Protein AF-A0A3A0D268-F1 (afdb_monomer)

pLDDT: mean 82.64, std 15.41, range [32.62, 96.12]

Radius of gyration: 14.2 Å; Cα contacts (8 Å, |Δi|>4): 128; chains: 1; bounding box: 39×36×27 Å

Mean predicted aligned error: 6.95 Å

Sequence (105 aa):
MRSISETGARPANEQQLKDYIAKNGQETLQRLNVESVDALFTSERDGQPFVVLYGPRPKEMTVDVVAYERTGVDGKRQVASSLGTIREVDEAEFRELVPHSASAK

Structure (mmCIF, N/CA/C/O backbone):
data_AF-A0A3A0D268-F1
#
_entry.id   AF-A0A3A0D268-F1
#
loop_
_atom_site.group_PDB
_atom_site.id
_atom_site.type_symbol
_atom_site.label_atom_id
_atom_site.label_alt_id
_atom_site.label_comp_id
_atom_site.label_asym_id
_atom_site.label_entity_id
_atom_site.label_seq_id
_atom_site.pdbx_PDB_ins_code
_atom_site.Cartn_x
_atom_site.Cartn_y
_atom_site.Cartn_z
_atom_site.occupancy
_atom_site.B_iso_or_equiv
_atom_site.auth_seq_id
_atom_site.auth_comp_id
_atom_site.auth_asym_id
_atom_site.auth_atom_id
_atom_site.pdbx_PDB_model_num
ATOM 1 N N . MET A 1 1 ? 22.989 10.254 -5.124 1.00 37.94 1 MET A N 1
ATOM 2 C CA . MET A 1 1 ? 22.038 9.130 -4.965 1.00 37.94 1 MET A CA 1
ATOM 3 C C . MET A 1 1 ? 20.916 9.320 -5.970 1.00 37.94 1 MET A C 1
ATOM 5 O O . MET A 1 1 ? 20.282 10.364 -5.932 1.00 37.94 1 MET A O 1
ATOM 9 N N . ARG A 1 2 ? 20.740 8.393 -6.920 1.00 36.88 2 ARG A N 1
ATOM 10 C CA . ARG A 1 2 ? 19.653 8.464 -7.911 1.00 36.88 2 ARG A CA 1
ATOM 11 C C . ARG A 1 2 ? 18.342 8.064 -7.232 1.00 36.88 2 ARG A C 1
ATOM 13 O O . ARG A 1 2 ? 18.284 7.005 -6.613 1.00 36.88 2 ARG A O 1
ATOM 20 N N . SER A 1 3 ? 17.340 8.938 -7.300 1.00 38.22 3 SER A N 1
ATOM 21 C CA . SER A 1 3 ? 15.994 8.674 -6.790 1.00 38.22 3 SER A CA 1
ATOM 22 C C . SER A 1 3 ? 15.293 7.659 -7.697 1.00 38.22 3 SER A C 1
ATOM 24 O O . SER A 1 3 ? 15.261 7.802 -8.911 1.00 38.22 3 SER A O 1
ATOM 26 N N . ILE A 1 4 ? 14.744 6.619 -7.083 1.00 51.66 4 ILE A N 1
ATOM 27 C CA . ILE A 1 4 ? 14.122 5.435 -7.698 1.00 51.66 4 ILE A CA 1
ATOM 28 C C . ILE A 1 4 ? 12.798 5.694 -8.443 1.00 51.66 4 ILE A C 1
ATOM 30 O O . ILE A 1 4 ? 12.230 4.764 -9.005 1.00 51.66 4 ILE A O 1
ATOM 34 N N . SER A 1 5 ? 12.292 6.929 -8.467 1.00 53.25 5 SER A N 1
ATOM 35 C CA . SER A 1 5 ? 10.981 7.250 -9.049 1.00 53.25 5 SER A CA 1
ATOM 36 C C . SER A 1 5 ? 11.003 7.593 -10.539 1.00 53.25 5 SER A C 1
ATOM 38 O O . SER A 1 5 ? 9.945 7.806 -11.117 1.00 53.25 5 SER A O 1
ATOM 40 N N . GLU A 1 6 ? 12.173 7.668 -11.175 1.00 50.53 6 GLU A N 1
ATOM 41 C CA . GLU A 1 6 ? 12.276 8.033 -12.599 1.00 50.53 6 GLU A CA 1
ATOM 42 C C . GLU A 1 6 ? 12.000 6.856 -13.557 1.00 50.53 6 GLU A C 1
ATOM 44 O O . GLU A 1 6 ? 11.861 7.067 -14.757 1.00 50.53 6 GLU A O 1
ATOM 49 N N . THR A 1 7 ? 11.882 5.617 -13.057 1.00 54.19 7 THR A N 1
ATOM 50 C CA . THR A 1 7 ? 11.732 4.402 -13.889 1.00 54.19 7 THR A CA 1
ATOM 51 C C . THR A 1 7 ? 10.426 3.624 -13.691 1.00 54.19 7 THR A C 1
ATOM 53 O O . THR A 1 7 ? 10.255 2.580 -14.315 1.00 54.19 7 THR A O 1
ATOM 56 N N . GLY A 1 8 ? 9.496 4.093 -12.848 1.00 58.53 8 GLY A N 1
ATOM 57 C CA . GLY A 1 8 ? 8.235 3.379 -12.576 1.00 58.53 8 GLY A CA 1
ATOM 58 C C . GLY A 1 8 ? 8.407 2.075 -11.782 1.00 58.53 8 GLY A C 1
ATOM 59 O O . GLY A 1 8 ? 7.519 1.225 -11.778 1.00 58.53 8 GLY A O 1
ATOM 60 N N . ALA A 1 9 ? 9.554 1.892 -11.123 1.00 67.12 9 ALA A N 1
ATOM 61 C CA . ALA A 1 9 ? 9.822 0.736 -10.278 1.00 67.12 9 ALA A CA 1
ATOM 62 C C . ALA A 1 9 ? 9.248 0.933 -8.866 1.00 67.12 9 ALA A C 1
ATOM 64 O O . ALA A 1 9 ? 9.265 2.039 -8.322 1.00 67.12 9 ALA A O 1
ATOM 65 N N . ARG A 1 10 ? 8.775 -0.157 -8.250 1.00 77.50 10 ARG A N 1
ATOM 66 C CA . ARG A 1 10 ? 8.310 -0.135 -6.857 1.00 77.50 10 ARG A CA 1
ATOM 67 C C . ARG A 1 10 ? 9.482 0.174 -5.907 1.00 77.50 10 ARG A C 1
ATOM 69 O O . ARG A 1 10 ? 10.608 -0.254 -6.183 1.00 77.50 10 ARG A O 1
ATOM 76 N N . PRO A 1 11 ? 9.237 0.873 -4.783 1.00 85.38 11 PRO A N 1
ATOM 77 C CA . PRO A 1 11 ? 10.259 1.123 -3.771 1.00 85.38 11 PRO A CA 1
ATOM 78 C C . PRO A 1 11 ? 10.855 -0.182 -3.243 1.00 85.38 11 PRO A C 1
ATOM 80 O O . PRO A 1 11 ? 10.165 -1.201 -3.177 1.00 85.38 11 PRO A O 1
ATOM 83 N N . ALA A 1 12 ? 12.126 -0.164 -2.836 1.00 85.44 12 ALA A N 1
ATOM 84 C CA . ALA A 1 12 ? 12.766 -1.367 -2.303 1.00 85.44 12 ALA A CA 1
ATOM 85 C C . ALA A 1 12 ? 12.241 -1.751 -0.910 1.00 85.44 12 ALA A C 1
ATOM 87 O O . ALA A 1 12 ? 12.322 -2.916 -0.530 1.00 85.44 12 ALA A O 1
ATOM 88 N N . ASN A 1 13 ? 11.735 -0.778 -0.147 1.00 87.88 13 ASN A N 1
ATOM 89 C CA . ASN A 1 13 ? 11.180 -0.955 1.192 1.00 87.88 13 ASN A CA 1
ATOM 90 C C . ASN A 1 13 ? 10.314 0.250 1.597 1.00 87.88 13 ASN A C 1
ATOM 92 O O . ASN A 1 13 ? 10.258 1.261 0.891 1.00 87.88 13 ASN A O 1
ATOM 96 N N . GLU A 1 14 ? 9.680 0.138 2.765 1.00 88.62 14 GLU A N 1
ATOM 97 C CA . GLU A 1 14 ? 8.812 1.168 3.334 1.00 88.62 14 GLU A CA 1
ATOM 98 C C . GLU A 1 14 ? 9.526 2.495 3.575 1.00 88.62 14 GLU A C 1
ATOM 100 O O . GLU A 1 14 ? 8.988 3.542 3.224 1.00 88.62 14 GLU A O 1
ATOM 105 N N . GLN A 1 15 ? 10.753 2.471 4.105 1.00 89.31 15 GLN A N 1
ATOM 106 C CA . GLN A 1 15 ? 11.497 3.700 4.384 1.00 89.31 15 GLN A CA 1
ATOM 107 C C . GLN A 1 15 ? 11.708 4.522 3.109 1.00 89.31 15 GLN A C 1
ATOM 109 O O . GLN A 1 15 ? 11.452 5.720 3.098 1.00 89.31 15 GLN A O 1
ATOM 114 N N . GLN A 1 16 ? 12.089 3.875 2.004 1.00 88.12 16 GLN A N 1
ATOM 115 C CA . GLN A 1 16 ? 12.243 4.562 0.721 1.00 88.12 16 GLN A 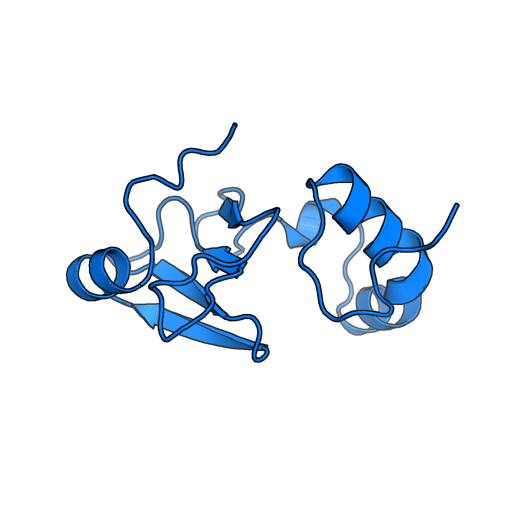CA 1
ATOM 116 C C . GLN A 1 16 ? 10.926 5.137 0.195 1.00 88.12 16 GLN A C 1
ATOM 118 O O . GLN A 1 16 ? 10.934 6.204 -0.418 1.00 88.12 16 GLN A O 1
ATOM 123 N N . LEU A 1 17 ? 9.801 4.449 0.416 1.00 89.69 17 LEU A N 1
ATOM 124 C CA . LEU A 1 17 ? 8.488 4.971 0.047 1.00 89.69 17 LEU A CA 1
ATOM 125 C C . LEU A 1 17 ? 8.126 6.194 0.898 1.00 89.69 17 LEU A C 1
ATOM 127 O O . LEU A 1 17 ? 7.708 7.212 0.349 1.00 89.69 17 LEU A O 1
ATOM 131 N N . LYS A 1 18 ? 8.346 6.130 2.214 1.00 89.75 18 LYS A N 1
ATOM 132 C CA . LYS A 1 18 ? 8.110 7.253 3.128 1.00 89.75 18 LYS A CA 1
ATOM 133 C C . LYS A 1 18 ? 8.966 8.462 2.766 1.00 89.75 18 LYS A C 1
ATOM 135 O O . LYS A 1 18 ? 8.428 9.558 2.627 1.00 89.75 18 LYS A O 1
ATOM 140 N N . ASP A 1 19 ? 10.258 8.259 2.514 1.00 89.06 19 ASP A N 1
ATOM 141 C CA . ASP A 1 19 ? 11.177 9.318 2.083 1.00 89.06 19 ASP A CA 1
ATOM 142 C C . ASP A 1 19 ? 10.719 9.949 0.759 1.00 89.06 19 ASP A C 1
ATOM 144 O O . ASP A 1 19 ? 10.786 11.167 0.571 1.00 89.06 19 ASP A O 1
ATOM 148 N N . TYR A 1 20 ? 10.219 9.127 -0.170 1.00 87.44 20 TYR A N 1
ATOM 149 C CA . TYR A 1 20 ? 9.698 9.602 -1.445 1.00 87.44 20 TYR A CA 1
ATOM 150 C C . TYR A 1 20 ? 8.434 10.452 -1.276 1.00 87.44 20 TYR A C 1
ATOM 152 O O . TYR A 1 20 ? 8.356 11.537 -1.861 1.00 87.44 20 TYR A O 1
ATOM 160 N N . ILE A 1 21 ? 7.475 9.996 -0.466 1.00 88.06 21 ILE A N 1
ATOM 161 C CA . ILE A 1 21 ? 6.243 10.735 -0.163 1.00 88.06 21 ILE A CA 1
ATOM 162 C C . ILE A 1 21 ? 6.577 12.039 0.570 1.00 88.06 21 ILE A C 1
ATOM 164 O O . ILE A 1 21 ? 6.061 13.091 0.204 1.00 88.06 21 ILE A O 1
ATOM 168 N N . ALA A 1 22 ? 7.489 12.013 1.542 1.00 87.12 22 ALA A N 1
ATOM 169 C CA . ALA A 1 22 ? 7.909 13.209 2.266 1.00 87.12 22 ALA A CA 1
ATOM 170 C C . ALA A 1 22 ? 8.553 14.254 1.337 1.00 87.12 22 ALA A C 1
ATOM 172 O O . ALA A 1 22 ? 8.316 15.451 1.494 1.00 87.12 22 ALA A O 1
ATOM 173 N N . LYS A 1 23 ? 9.337 13.809 0.346 1.00 86.81 23 LYS A N 1
ATOM 174 C CA . LYS A 1 23 ? 10.033 14.694 -0.598 1.00 86.81 23 LYS A CA 1
ATOM 175 C C . LYS A 1 23 ? 9.143 15.216 -1.732 1.00 86.81 23 LYS A C 1
ATOM 177 O O . LYS A 1 23 ? 9.349 16.342 -2.171 1.00 86.81 23 LYS A O 1
ATOM 182 N N . ASN A 1 24 ? 8.204 14.412 -2.236 1.00 86.19 24 ASN A N 1
ATOM 183 C CA . ASN A 1 24 ? 7.467 14.716 -3.477 1.00 86.19 24 ASN A CA 1
ATOM 184 C C . ASN A 1 24 ? 5.946 14.814 -3.288 1.00 86.19 24 ASN A C 1
ATOM 186 O O . ASN A 1 24 ? 5.250 15.321 -4.160 1.00 86.19 24 ASN A O 1
ATOM 190 N N . GLY A 1 25 ? 5.418 14.314 -2.174 1.00 83.69 25 GLY A N 1
ATOM 191 C CA . GLY A 1 25 ? 3.987 14.165 -1.927 1.00 83.69 25 GLY A CA 1
ATOM 192 C C . GLY A 1 25 ? 3.367 15.264 -1.071 1.00 83.69 25 GLY A C 1
ATOM 193 O O . GLY A 1 25 ? 2.174 15.177 -0.808 1.00 83.69 25 GLY A O 1
ATOM 194 N N . GLN A 1 26 ? 4.116 16.289 -0.640 1.00 84.88 26 GLN A N 1
ATOM 195 C CA . GLN A 1 26 ? 3.608 17.295 0.308 1.00 84.88 26 GLN A CA 1
ATOM 196 C C . GLN A 1 26 ? 2.302 17.961 -0.142 1.00 84.88 26 GLN A C 1
ATOM 198 O O . GLN A 1 26 ? 1.369 18.068 0.648 1.00 84.88 26 GLN A O 1
ATOM 203 N N . GLU A 1 27 ? 2.197 18.344 -1.415 1.00 86.31 27 GLU A N 1
ATOM 204 C CA . GLU A 1 27 ? 0.964 18.926 -1.956 1.00 86.31 27 GLU A CA 1
ATOM 205 C C . GLU A 1 27 ? -0.209 17.931 -1.910 1.00 86.31 27 GLU A C 1
ATOM 207 O O . GLU A 1 27 ? -1.344 18.299 -1.614 1.00 86.31 27 GLU A O 1
ATOM 212 N N . THR A 1 28 ? 0.062 16.649 -2.157 1.00 85.31 28 THR A N 1
ATOM 213 C CA . THR A 1 28 ? -0.960 15.595 -2.097 1.00 85.31 28 THR A CA 1
ATOM 214 C C . THR A 1 28 ? -1.395 15.330 -0.657 1.00 85.31 28 THR A C 1
ATOM 216 O O . THR A 1 28 ? -2.591 15.253 -0.398 1.00 85.31 28 THR A O 1
ATOM 219 N N . LEU A 1 29 ? -0.454 15.270 0.291 1.00 86.19 29 LEU A N 1
ATOM 220 C CA . LEU A 1 29 ? -0.747 15.110 1.721 1.00 86.19 29 LEU A CA 1
ATOM 221 C C . LEU A 1 29 ? -1.641 16.241 2.242 1.00 86.19 29 LEU A C 1
ATOM 223 O O . LEU A 1 29 ? -2.621 15.979 2.933 1.00 86.19 29 LEU A O 1
ATOM 227 N N . GLN A 1 30 ? -1.351 17.486 1.850 1.00 87.06 30 GLN A N 1
ATOM 228 C CA . GLN A 1 30 ? -2.165 18.650 2.211 1.00 87.06 30 GLN A CA 1
ATOM 229 C C . GLN A 1 30 ? -3.583 18.561 1.640 1.00 87.06 30 GLN A C 1
ATOM 231 O O . GLN A 1 30 ? -4.550 18.804 2.357 1.00 87.06 30 GLN A O 1
ATOM 236 N N . ARG A 1 31 ? -3.728 18.178 0.364 1.00 87.25 31 ARG A N 1
ATOM 237 C CA . ARG A 1 31 ? -5.046 18.021 -0.277 1.00 87.25 31 ARG A CA 1
ATOM 238 C C . ARG A 1 31 ? -5.886 16.913 0.353 1.00 87.25 31 ARG A C 1
ATOM 240 O O . ARG A 1 31 ? -7.105 17.030 0.381 1.00 87.25 31 ARG A O 1
ATOM 247 N N . LEU A 1 32 ? -5.240 15.854 0.835 1.00 84.00 32 LEU A N 1
ATOM 248 C CA . LEU A 1 32 ? -5.897 14.732 1.504 1.00 84.00 32 LEU A CA 1
ATOM 249 C C . LEU A 1 32 ? -6.096 14.965 3.009 1.00 84.00 32 LEU A C 1
ATOM 251 O O . LEU A 1 32 ? -6.648 14.100 3.678 1.00 84.00 32 LEU A O 1
ATOM 255 N N . ASN A 1 33 ? -5.670 16.119 3.539 1.00 86.94 33 ASN A N 1
ATOM 256 C CA . ASN A 1 33 ? -5.697 16.440 4.967 1.00 86.94 33 ASN A CA 1
ATOM 257 C C . ASN A 1 33 ? -5.044 15.350 5.840 1.00 86.94 33 ASN A C 1
ATOM 259 O O . ASN A 1 33 ? -5.537 14.999 6.910 1.00 86.94 33 ASN A O 1
ATOM 263 N N . VAL A 1 34 ? -3.936 14.792 5.352 1.00 85.75 34 VAL A N 1
ATOM 264 C CA . VAL A 1 34 ? -3.191 13.733 6.033 1.00 85.75 34 VAL A CA 1
ATOM 265 C C . VAL A 1 34 ? -2.074 14.363 6.856 1.00 85.75 34 VAL A C 1
ATOM 267 O O . VAL A 1 34 ? -1.149 14.964 6.310 1.00 85.75 34 VAL A O 1
ATOM 270 N N . GLU A 1 35 ? -2.158 14.213 8.178 1.00 79.69 35 GLU A N 1
ATOM 271 C CA . GLU A 1 35 ? -1.224 14.834 9.126 1.00 79.69 35 GLU A CA 1
ATOM 272 C C . GLU A 1 35 ? 0.166 14.183 9.117 1.00 79.69 35 GLU A C 1
ATOM 274 O O . GLU A 1 35 ? 1.172 14.856 9.350 1.00 79.69 35 GLU A O 1
ATOM 279 N N . SER A 1 36 ? 0.244 12.878 8.837 1.00 83.50 36 SER A N 1
ATOM 280 C CA . SER A 1 36 ? 1.501 12.130 8.826 1.00 83.50 36 SER A CA 1
ATOM 281 C C . SER A 1 36 ? 1.542 11.087 7.715 1.00 83.50 36 SER A C 1
ATOM 283 O O . SER A 1 36 ? 0.536 10.482 7.352 1.00 83.50 36 SER A O 1
ATOM 285 N N . VAL A 1 37 ? 2.740 10.840 7.183 1.00 85.19 37 VAL A N 1
ATOM 286 C CA . VAL A 1 37 ? 2.947 9.817 6.148 1.00 85.19 37 VAL A CA 1
ATOM 287 C C . VAL A 1 37 ? 2.558 8.430 6.663 1.00 85.19 37 VAL A C 1
ATOM 289 O O . VAL A 1 37 ? 2.023 7.641 5.896 1.00 85.19 37 VAL A O 1
ATOM 292 N N . ASP A 1 38 ? 2.762 8.147 7.952 1.00 86.12 38 ASP A N 1
ATOM 293 C CA . ASP A 1 38 ? 2.396 6.871 8.575 1.00 86.12 38 ASP A CA 1
ATOM 294 C C . ASP A 1 38 ? 0.885 6.606 8.557 1.00 86.12 38 ASP A C 1
ATOM 296 O O . ASP A 1 38 ? 0.468 5.454 8.426 1.00 86.12 38 ASP A O 1
ATOM 300 N N . ALA A 1 39 ? 0.057 7.655 8.612 1.00 86.19 39 ALA A N 1
ATOM 301 C CA . ALA A 1 39 ? -1.395 7.509 8.544 1.00 86.19 39 ALA A CA 1
ATOM 302 C C . ALA A 1 39 ? -1.859 6.895 7.210 1.00 86.19 39 ALA A C 1
ATOM 304 O O . ALA A 1 39 ? -2.837 6.155 7.192 1.00 86.19 39 ALA A O 1
ATOM 305 N N . LEU A 1 40 ? -1.116 7.098 6.112 1.00 87.94 40 LEU A N 1
ATOM 306 C CA . LEU A 1 40 ? -1.422 6.494 4.805 1.00 87.94 40 LEU A CA 1
ATOM 307 C C . LEU A 1 40 ? -1.284 4.966 4.781 1.00 87.94 40 LEU A C 1
ATOM 309 O O . LEU A 1 40 ? -1.775 4.316 3.860 1.00 87.94 40 LEU A O 1
ATOM 313 N N . PHE A 1 41 ? -0.571 4.391 5.750 1.00 91.19 41 PHE A N 1
ATOM 314 C CA . PHE A 1 41 ? -0.277 2.960 5.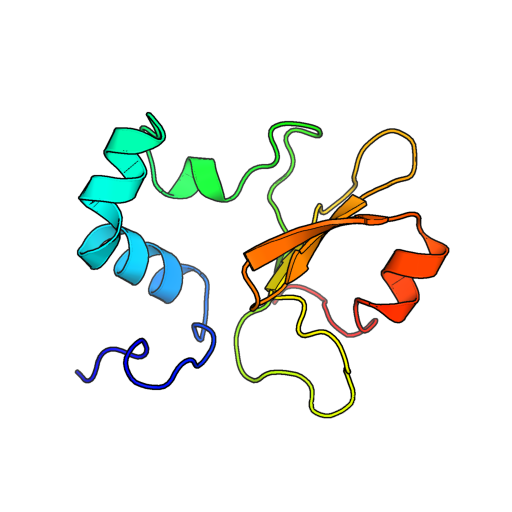796 1.00 91.19 41 PHE A CA 1
ATOM 315 C C . PHE A 1 41 ? -1.268 2.189 6.664 1.00 91.19 41 PHE A C 1
ATOM 317 O O . PHE A 1 41 ? -1.093 0.989 6.839 1.00 91.19 41 PHE A O 1
ATOM 324 N N . THR A 1 42 ? -2.309 2.841 7.183 1.00 91.69 42 THR A N 1
ATOM 325 C CA . THR A 1 42 ? -3.344 2.208 8.007 1.00 91.69 42 THR A CA 1
ATOM 326 C C . THR A 1 42 ? -4.677 2.236 7.274 1.00 91.69 42 THR A C 1
ATOM 328 O O . THR A 1 42 ? -5.063 3.269 6.735 1.00 91.69 42 THR A O 1
ATOM 331 N N . SER A 1 43 ? -5.386 1.108 7.241 1.00 90.69 43 SER A N 1
ATOM 332 C CA . SER A 1 43 ? -6.739 1.070 6.691 1.00 90.69 43 SER A CA 1
ATOM 333 C C . SER A 1 43 ? -7.706 1.778 7.630 1.00 90.69 43 SER A C 1
ATOM 335 O O . SER A 1 43 ? -7.788 1.473 8.819 1.00 90.69 43 SER A O 1
ATOM 337 N N . GLU A 1 44 ? -8.498 2.687 7.071 1.00 89.69 44 GLU A N 1
ATOM 338 C CA . GLU A 1 44 ? -9.598 3.342 7.781 1.00 89.69 44 GLU A CA 1
ATOM 339 C C . GLU A 1 44 ? -10.766 2.381 8.066 1.00 89.69 44 GLU A C 1
ATOM 341 O O . GLU A 1 44 ? -11.627 2.691 8.888 1.00 89.69 44 GLU A O 1
ATOM 346 N N . ARG A 1 45 ? -10.815 1.217 7.396 1.00 92.50 45 ARG A N 1
ATOM 347 C CA . ARG A 1 45 ? -11.909 0.243 7.531 1.00 92.50 45 ARG A CA 1
ATOM 348 C C . ARG A 1 45 ? -11.697 -0.710 8.697 1.00 92.50 45 ARG A C 1
ATOM 350 O O . ARG A 1 45 ? -12.614 -0.908 9.488 1.00 92.50 45 ARG A O 1
ATOM 357 N N . ASP A 1 46 ? -10.517 -1.326 8.773 1.00 87.38 46 ASP A N 1
ATOM 358 C CA . ASP A 1 46 ? -10.198 -2.346 9.783 1.00 87.38 46 ASP A CA 1
ATOM 359 C C . ASP A 1 46 ? -9.207 -1.857 10.858 1.00 87.38 46 ASP A C 1
ATOM 361 O O . ASP A 1 46 ? -8.943 -2.572 11.829 1.00 87.38 46 ASP A O 1
ATOM 365 N N . GLY A 1 47 ? -8.672 -0.637 10.713 1.00 89.56 47 GLY A N 1
ATOM 366 C CA . GLY A 1 47 ? -7.683 -0.053 11.621 1.00 89.56 47 GLY A CA 1
ATOM 367 C C . GLY A 1 47 ? -6.325 -0.761 11.598 1.00 89.56 47 GLY A C 1
ATOM 368 O O . GLY A 1 47 ? -5.467 -0.461 12.429 1.00 89.56 47 GLY A O 1
ATOM 369 N N . GLN A 1 48 ? -6.118 -1.721 10.694 1.00 92.00 48 GLN A N 1
ATOM 370 C CA . GLN A 1 48 ? -4.877 -2.475 10.570 1.00 92.00 48 GLN A CA 1
ATOM 371 C C . GLN A 1 48 ? -3.943 -1.817 9.555 1.00 92.00 48 GLN A C 1
ATOM 373 O O . GLN A 1 48 ? -4.392 -1.187 8.594 1.00 92.00 48 GLN A O 1
ATOM 378 N N . PRO A 1 49 ? -2.622 -1.996 9.707 1.00 93.19 49 PRO A N 1
ATOM 379 C CA . PRO A 1 49 ? -1.685 -1.556 8.691 1.00 93.19 49 PRO A CA 1
ATOM 380 C C . PRO A 1 49 ? -1.908 -2.326 7.383 1.00 93.19 49 PRO A C 1
ATOM 382 O O . PRO A 1 49 ? -1.989 -3.563 7.380 1.00 93.19 49 PRO A O 1
ATOM 385 N N . PHE A 1 50 ? -1.951 -1.599 6.268 1.00 93.75 50 PHE A N 1
ATOM 386 C CA . PHE A 1 50 ? -1.903 -2.181 4.934 1.00 93.75 50 PHE A CA 1
ATOM 387 C C . PHE A 1 50 ? -0.631 -3.013 4.770 1.00 93.75 50 PHE A C 1
ATOM 389 O O . PHE A 1 50 ? 0.438 -2.695 5.296 1.00 93.75 50 PHE A O 1
ATOM 396 N N . VAL A 1 51 ? -0.731 -4.085 3.993 1.00 93.56 51 VAL A N 1
ATOM 397 C CA . VAL A 1 51 ? 0.445 -4.806 3.518 1.00 93.56 51 VAL A CA 1
ATOM 398 C C . VAL A 1 51 ? 0.856 -4.192 2.191 1.00 93.56 51 VAL A C 1
ATOM 400 O O . VAL A 1 51 ? 0.119 -4.285 1.213 1.00 93.56 51 VAL A O 1
ATOM 403 N N . VAL A 1 52 ? 2.030 -3.567 2.158 1.00 91.81 52 VAL A N 1
ATOM 404 C CA . VAL A 1 52 ? 2.597 -2.964 0.947 1.00 91.81 52 VAL A CA 1
ATOM 405 C C . VAL A 1 52 ? 3.621 -3.914 0.332 1.00 91.81 52 VAL A C 1
ATOM 407 O O . VAL A 1 52 ? 4.476 -4.470 1.022 1.00 91.81 52 VAL A O 1
ATOM 410 N N . LEU A 1 53 ? 3.530 -4.106 -0.982 1.00 89.81 53 LEU A N 1
ATOM 411 C CA . LEU A 1 53 ? 4.413 -4.976 -1.746 1.00 89.81 53 LEU A CA 1
ATOM 412 C C . LEU A 1 53 ? 5.564 -4.170 -2.344 1.00 89.81 53 LEU A C 1
ATOM 414 O O . LEU A 1 53 ? 5.402 -3.397 -3.290 1.00 89.81 53 LEU A O 1
ATOM 418 N N . TYR A 1 54 ? 6.749 -4.397 -1.790 1.00 88.81 54 TYR A N 1
ATOM 419 C CA . TYR A 1 54 ? 7.986 -3.750 -2.209 1.00 88.81 54 TYR A CA 1
ATOM 420 C C . TYR A 1 54 ? 8.771 -4.596 -3.219 1.00 88.81 54 TYR A C 1
ATOM 422 O O . TYR A 1 54 ? 8.533 -5.792 -3.405 1.00 88.81 54 TYR A O 1
ATOM 430 N N . GLY A 1 55 ? 9.750 -3.969 -3.869 1.00 84.31 55 GLY A N 1
ATOM 431 C CA . GLY A 1 55 ? 10.678 -4.652 -4.766 1.00 84.31 55 GLY A CA 1
ATOM 432 C C . GLY A 1 55 ? 10.070 -5.050 -6.120 1.00 84.31 55 GLY A C 1
ATOM 433 O O . GLY A 1 55 ? 9.017 -4.550 -6.518 1.00 84.31 55 GLY A O 1
ATOM 434 N N . PRO A 1 56 ? 10.735 -5.922 -6.895 1.00 81.44 56 PRO A N 1
ATOM 435 C CA . PRO A 1 56 ? 10.384 -6.164 -8.293 1.00 81.44 56 PRO A CA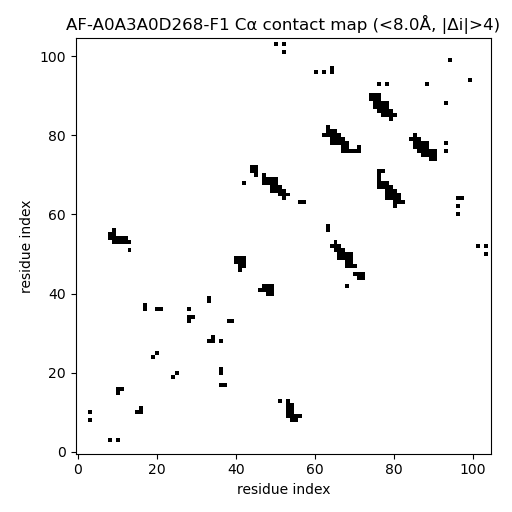 1
ATOM 436 C C . PRO A 1 56 ? 8.996 -6.792 -8.444 1.00 81.44 56 PRO A C 1
ATOM 438 O O . PRO A 1 56 ? 8.634 -7.689 -7.683 1.00 81.44 56 PRO A O 1
ATOM 441 N N . ARG A 1 57 ? 8.234 -6.337 -9.448 1.00 80.81 57 ARG A N 1
ATOM 442 C CA . ARG A 1 57 ? 6.934 -6.916 -9.816 1.00 80.81 57 ARG A CA 1
ATOM 443 C C . ARG A 1 57 ? 7.086 -8.415 -10.138 1.00 80.81 57 ARG A C 1
ATOM 445 O O . ARG A 1 57 ? 7.976 -8.763 -10.921 1.00 80.81 57 ARG A O 1
ATOM 452 N N . PRO A 1 58 ? 6.213 -9.296 -9.612 1.00 78.62 58 PRO A N 1
ATOM 453 C CA . PRO A 1 58 ? 6.169 -10.694 -10.030 1.00 78.62 58 PRO A CA 1
ATOM 454 C C . PRO A 1 58 ? 5.861 -10.799 -11.529 1.00 78.62 58 PRO A C 1
ATOM 456 O O . PRO A 1 58 ? 4.889 -10.216 -12.008 1.00 78.62 58 PRO A O 1
ATOM 459 N N . LYS A 1 59 ? 6.676 -11.549 -12.280 1.00 77.31 59 LYS A N 1
ATOM 460 C CA . LYS A 1 59 ? 6.534 -11.677 -13.746 1.00 77.31 59 LYS A CA 1
ATOM 461 C C . LYS A 1 59 ? 5.264 -12.417 -14.177 1.00 77.31 59 LYS A C 1
ATOM 463 O O . LYS A 1 59 ? 4.823 -12.246 -15.305 1.00 77.31 59 LYS A O 1
ATOM 468 N N . GLU A 1 60 ? 4.711 -13.234 -13.290 1.00 77.69 60 GLU A N 1
ATOM 469 C CA . GLU A 1 60 ? 3.603 -14.152 -13.576 1.00 77.69 60 GLU A CA 1
ATOM 470 C C . GLU A 1 60 ? 2.223 -13.515 -13.357 1.00 77.69 60 GLU A C 1
ATOM 472 O O . GLU A 1 60 ? 1.217 -14.070 -13.785 1.00 77.69 60 GLU A O 1
ATOM 477 N N . MET A 1 61 ? 2.161 -12.329 -12.738 1.00 76.12 61 MET A N 1
ATOM 478 C CA . MET A 1 61 ? 0.895 -11.673 -12.409 1.00 76.12 61 MET A CA 1
ATOM 479 C C . MET A 1 61 ? 0.445 -10.701 -13.500 1.00 76.12 61 MET A C 1
ATOM 481 O O . MET A 1 61 ? 1.177 -9.778 -13.872 1.00 76.12 61 MET A O 1
ATOM 485 N N . THR A 1 62 ? -0.794 -10.860 -13.969 1.00 78.38 62 THR A N 1
ATOM 486 C CA . THR A 1 62 ? -1.437 -9.961 -14.945 1.00 78.38 62 THR A CA 1
ATOM 487 C C . THR A 1 62 ? -1.733 -8.590 -14.340 1.00 78.38 62 THR A C 1
ATOM 489 O O . THR A 1 62 ? -1.479 -7.565 -14.978 1.00 78.38 62 THR A O 1
ATOM 492 N N . VAL A 1 63 ? -2.176 -8.567 -13.082 1.00 84.06 63 VAL A N 1
ATOM 493 C CA . VAL A 1 63 ? -2.393 -7.357 -12.284 1.00 84.06 63 VAL A CA 1
ATOM 494 C C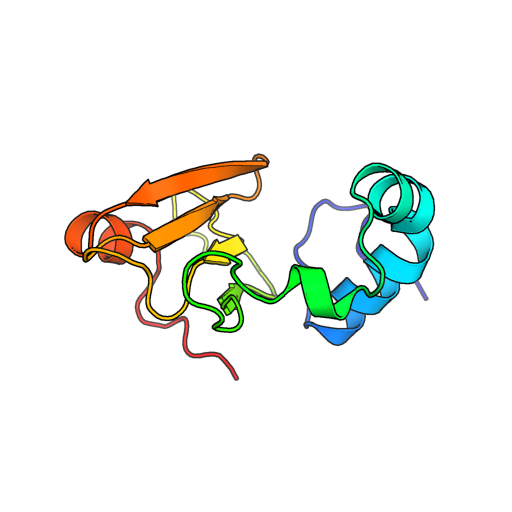 . VAL A 1 63 ? -1.238 -7.189 -11.304 1.00 84.06 63 VAL A C 1
ATOM 496 O O . VAL A 1 63 ? -0.925 -8.084 -10.526 1.00 84.06 63 VAL A O 1
ATOM 499 N N . ASP A 1 64 ? -0.594 -6.027 -11.332 1.00 88.19 64 ASP A N 1
ATOM 500 C CA . ASP A 1 64 ? 0.453 -5.689 -10.370 1.00 88.19 64 ASP A CA 1
ATOM 501 C C . ASP A 1 64 ? -0.173 -5.081 -9.118 1.00 88.19 64 ASP A C 1
ATOM 503 O O . ASP A 1 64 ? -0.452 -3.882 -9.064 1.00 88.19 64 ASP A O 1
ATOM 507 N N . VAL A 1 65 ? -0.439 -5.935 -8.133 1.00 91.25 65 VAL A N 1
ATOM 508 C CA . VAL A 1 65 ? -0.858 -5.508 -6.797 1.00 91.25 65 VAL A CA 1
ATOM 509 C C . VAL A 1 65 ? 0.319 -4.842 -6.086 1.00 91.25 65 VAL A C 1
ATOM 511 O O . VAL A 1 65 ? 1.433 -5.372 -6.074 1.00 91.25 65 VAL A O 1
ATOM 514 N N . VAL A 1 66 ? 0.062 -3.687 -5.473 1.00 90.88 66 VAL A N 1
ATOM 515 C CA . VAL A 1 66 ? 1.067 -2.893 -4.745 1.00 90.88 66 VAL A CA 1
ATOM 516 C C . VAL A 1 66 ? 0.757 -2.749 -3.261 1.00 90.88 66 VAL A C 1
ATOM 518 O O . VAL A 1 66 ? 1.684 -2.585 -2.474 1.00 90.88 66 VAL A O 1
ATOM 521 N N . ALA A 1 67 ? -0.510 -2.843 -2.858 1.00 93.31 67 ALA A N 1
ATOM 522 C CA . ALA A 1 67 ? -0.901 -2.865 -1.453 1.00 93.31 67 ALA A CA 1
ATOM 523 C C . ALA A 1 67 ? -2.252 -3.564 -1.266 1.00 93.31 67 ALA A C 1
ATOM 525 O O . ALA A 1 67 ? -3.048 -3.628 -2.204 1.00 93.31 67 ALA A O 1
ATOM 526 N N . TYR A 1 68 ? -2.521 -4.076 -0.067 1.00 95.31 68 TYR A N 1
ATOM 527 C CA . TYR A 1 68 ? -3.820 -4.649 0.288 1.00 95.31 68 TYR A CA 1
ATOM 528 C C . TYR A 1 68 ? -4.100 -4.605 1.794 1.00 95.31 68 TYR A C 1
ATOM 530 O O . TYR A 1 68 ? -3.184 -4.478 2.610 1.00 95.31 68 TYR A O 1
ATOM 538 N N . GLU A 1 69 ? -5.371 -4.739 2.175 1.00 95.06 69 GLU A N 1
ATOM 539 C CA . GLU A 1 69 ? -5.788 -4.853 3.578 1.00 95.06 69 GLU A CA 1
ATOM 540 C C . GLU A 1 69 ? -5.295 -6.150 4.217 1.00 95.06 69 GLU A C 1
ATOM 542 O O . GLU A 1 69 ? -5.485 -7.248 3.684 1.00 95.06 69 GLU A O 1
ATOM 547 N N . ARG A 1 70 ? -4.694 -6.036 5.405 1.00 92.62 70 ARG A N 1
ATOM 548 C CA . ARG A 1 70 ? -4.172 -7.198 6.129 1.00 92.62 70 ARG A CA 1
ATOM 549 C C . ARG A 1 70 ? -5.269 -8.195 6.481 1.00 92.62 7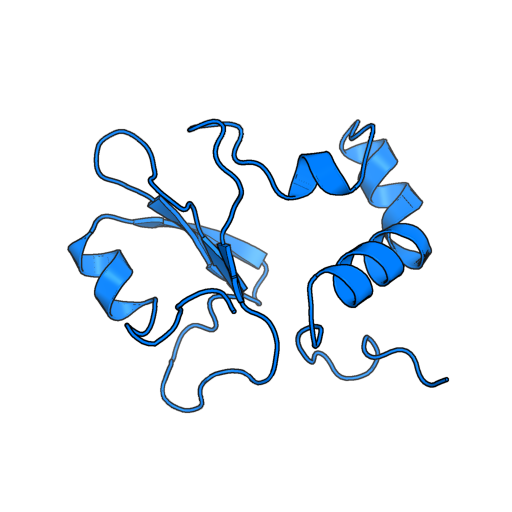0 ARG A C 1
ATOM 551 O O . ARG A 1 70 ? -5.040 -9.398 6.326 1.00 92.62 70 ARG A O 1
ATOM 558 N N . THR A 1 71 ? -6.413 -7.701 6.941 1.00 90.81 71 THR A N 1
ATOM 559 C CA . THR A 1 71 ? -7.540 -8.528 7.379 1.00 90.81 71 THR A CA 1
ATOM 560 C C . THR A 1 71 ? -8.754 -8.291 6.493 1.00 90.81 71 THR A C 1
ATOM 562 O O . THR A 1 71 ? -9.296 -9.260 5.958 1.00 90.81 71 THR A O 1
ATOM 565 N N . GLY A 1 72 ? -9.123 -7.024 6.281 1.00 92.12 72 GLY A N 1
ATOM 566 C CA . GLY A 1 72 ? -10.342 -6.643 5.577 1.00 92.12 72 GLY A CA 1
ATOM 567 C C . GLY A 1 72 ? -11.567 -6.579 6.494 1.00 92.12 72 GLY A C 1
ATOM 568 O O . GLY A 1 72 ? -11.483 -6.830 7.697 1.00 92.12 72 GLY A O 1
ATOM 569 N N . VAL A 1 73 ? -12.719 -6.249 5.909 1.00 93.56 73 VAL A N 1
ATOM 570 C CA . VAL A 1 73 ? -14.013 -6.087 6.595 1.00 93.56 73 VAL A CA 1
ATOM 571 C C . VAL A 1 73 ? -15.081 -6.887 5.847 1.00 93.56 73 VAL A C 1
ATOM 573 O O . VAL A 1 73 ? -15.037 -6.988 4.623 1.00 93.56 73 VAL A O 1
ATOM 576 N N . ASP A 1 74 ? -16.017 -7.501 6.577 1.00 93.19 74 ASP A N 1
ATOM 577 C CA . ASP A 1 74 ? -17.130 -8.294 6.024 1.00 93.19 74 ASP A CA 1
ATOM 578 C C . ASP A 1 74 ? -16.702 -9.422 5.064 1.00 93.19 74 ASP A C 1
ATOM 580 O O . ASP A 1 74 ? -17.383 -9.743 4.090 1.00 93.19 74 ASP A O 1
ATOM 584 N N . GLY A 1 75 ? -15.547 -10.038 5.337 1.00 91.25 75 GLY A N 1
ATOM 585 C CA . GLY A 1 75 ? -14.999 -11.128 4.522 1.00 91.25 75 GLY A CA 1
ATOM 586 C C . GLY A 1 75 ? -14.387 -10.677 3.193 1.00 91.25 75 GLY A C 1
ATOM 587 O O . GLY A 1 75 ? -14.112 -11.519 2.339 1.00 91.25 75 GLY A O 1
ATOM 588 N N . LYS A 1 76 ? -14.163 -9.371 3.014 1.00 95.38 76 LYS A N 1
ATOM 589 C CA . LYS A 1 76 ? -13.578 -8.790 1.805 1.00 95.38 76 LYS A CA 1
ATOM 590 C C . LYS A 1 76 ? -12.389 -7.891 2.117 1.00 95.38 76 LYS A C 1
ATOM 592 O O . LYS A 1 76 ? -12.320 -7.284 3.183 1.00 95.38 76 LYS A O 1
ATOM 597 N N . ARG A 1 77 ? -11.477 -7.754 1.156 1.00 95.88 77 ARG A N 1
ATOM 598 C CA . ARG A 1 77 ? -10.264 -6.929 1.268 1.00 95.88 77 ARG A CA 1
ATOM 599 C C . ARG A 1 77 ? -10.189 -5.906 0.154 1.00 95.88 77 ARG A C 1
ATOM 601 O O . ARG A 1 77 ? -10.491 -6.219 -0.995 1.00 95.88 77 ARG A O 1
ATOM 608 N N 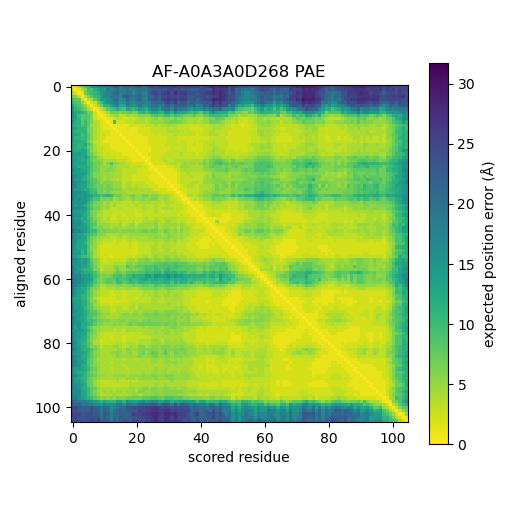. GLN A 1 78 ? -9.719 -4.7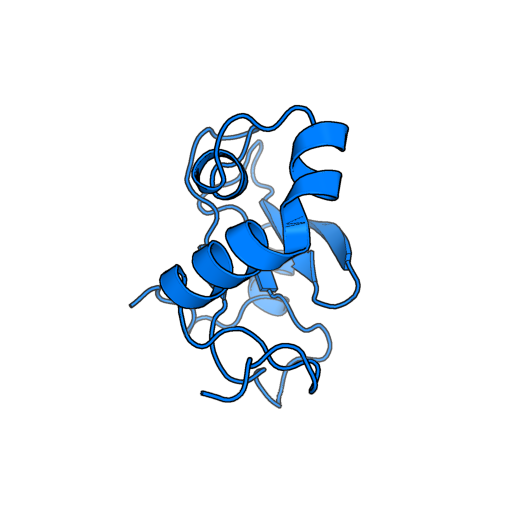06 0.471 1.00 96.12 78 GLN A N 1
ATOM 609 C CA . GLN A 1 78 ? -9.271 -3.765 -0.546 1.00 96.12 78 GLN A CA 1
ATOM 610 C C . GLN A 1 78 ? -7.875 -4.128 -1.041 1.00 96.12 78 GLN A C 1
ATOM 612 O O . GLN A 1 78 ? -6.966 -4.404 -0.257 1.00 96.12 78 GLN A O 1
ATOM 617 N N . VAL A 1 79 ? -7.714 -4.100 -2.359 1.00 94.94 79 VAL A N 1
ATOM 618 C CA . VAL A 1 79 ? -6.471 -4.363 -3.078 1.00 94.94 79 VAL A CA 1
ATOM 619 C C . VAL A 1 79 ? -6.205 -3.198 -4.023 1.00 94.94 79 VAL A C 1
ATOM 621 O O . VAL A 1 79 ? -7.045 -2.860 -4.859 1.00 94.94 79 VAL A O 1
ATOM 624 N N . ALA A 1 80 ? -5.027 -2.595 -3.903 1.00 93.31 80 ALA A N 1
ATOM 625 C CA . ALA A 1 80 ? -4.553 -1.519 -4.760 1.00 93.31 80 ALA A CA 1
ATOM 626 C C . ALA A 1 80 ? -3.581 -2.057 -5.816 1.00 93.31 80 ALA A C 1
ATOM 628 O O . ALA A 1 80 ? -2.674 -2.838 -5.514 1.00 93.31 80 ALA A O 1
ATOM 629 N N . SER A 1 81 ? -3.745 -1.605 -7.058 1.00 91.00 81 SER A N 1
ATOM 630 C CA . SER A 1 81 ? -2.862 -1.9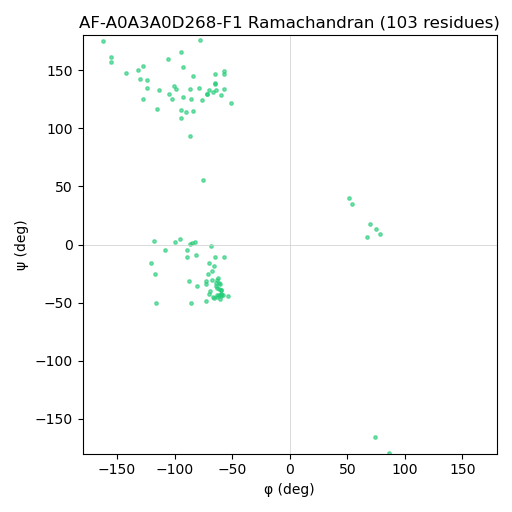40 -8.184 1.00 91.00 81 SER A CA 1
ATOM 631 C C . SER A 1 81 ? -1.943 -0.779 -8.566 1.00 91.00 81 SER A C 1
ATOM 633 O O . SER A 1 81 ? -2.257 0.381 -8.297 1.00 91.00 81 SER A O 1
ATOM 635 N N . SER A 1 82 ? -0.839 -1.061 -9.264 1.00 87.12 82 SER A N 1
ATOM 636 C CA . SER A 1 82 ? 0.072 -0.019 -9.769 1.00 87.12 82 SER A CA 1
ATOM 637 C C . SER A 1 82 ? -0.554 0.905 -10.820 1.00 87.12 82 SER A C 1
ATOM 639 O O . SER A 1 82 ? 0.003 1.959 -11.115 1.00 87.12 82 SER A O 1
ATOM 641 N N . LEU A 1 83 ? -1.741 0.564 -11.333 1.00 86.25 83 LEU A N 1
ATOM 642 C CA . LEU A 1 83 ? -2.556 1.430 -12.191 1.00 86.25 83 LEU A CA 1
ATOM 643 C C . LEU A 1 83 ? -3.405 2.443 -11.398 1.00 86.25 83 LEU A C 1
ATOM 645 O O . LEU A 1 83 ? -4.202 3.165 -11.989 1.00 86.25 83 LEU A O 1
ATOM 649 N N . GLY A 1 84 ? -3.288 2.477 -10.067 1.00 85.50 84 GLY A N 1
ATOM 650 C CA . GLY A 1 84 ? -4.048 3.385 -9.202 1.00 85.50 84 GLY A CA 1
ATOM 651 C C . GLY A 1 84 ? -5.494 2.952 -8.950 1.00 85.50 84 GLY A C 1
ATOM 652 O O . GLY A 1 84 ? -6.273 3.710 -8.382 1.00 85.50 84 GLY A O 1
ATOM 653 N N . THR A 1 85 ? -5.877 1.739 -9.361 1.00 90.62 85 THR A N 1
ATOM 654 C CA . THR A 1 85 ? -7.213 1.191 -9.082 1.00 90.62 85 THR A CA 1
ATOM 655 C C . THR A 1 85 ? -7.229 0.493 -7.726 1.00 90.62 85 THR A C 1
ATOM 657 O O . THR A 1 85 ? -6.348 -0.331 -7.464 1.00 90.62 85 THR A O 1
ATOM 660 N N . ILE A 1 86 ? -8.257 0.777 -6.922 1.00 93.06 86 ILE A N 1
ATOM 661 C CA . ILE A 1 86 ? -8.587 0.073 -5.677 1.00 93.06 86 ILE A CA 1
ATOM 662 C C . ILE A 1 86 ? -9.805 -0.816 -5.942 1.00 93.06 86 ILE A C 1
ATOM 664 O O . ILE A 1 86 ? -10.807 -0.350 -6.485 1.00 93.06 86 ILE A O 1
ATOM 668 N N . ARG A 1 87 ? -9.719 -2.096 -5.579 1.00 94.75 87 ARG A N 1
ATOM 669 C CA . ARG A 1 87 ? -10.809 -3.071 -5.710 1.00 94.75 87 ARG A CA 1
ATOM 670 C C . ARG A 1 87 ? -11.104 -3.702 -4.366 1.00 94.75 87 ARG A C 1
ATOM 672 O O . ARG A 1 87 ? -10.177 -4.124 -3.688 1.00 94.75 87 ARG A O 1
ATOM 679 N N . GLU A 1 88 ? -12.377 -3.809 -4.019 1.00 95.88 88 GLU A N 1
ATOM 680 C CA . GLU A 1 88 ? -12.822 -4.698 -2.951 1.00 95.88 88 GLU A CA 1
ATOM 681 C C . GLU A 1 88 ? -13.045 -6.092 -3.541 1.00 95.88 88 GLU A C 1
ATOM 683 O O . GLU A 1 88 ? -13.765 -6.227 -4.531 1.00 95.88 88 GLU A O 1
ATOM 688 N N . VAL A 1 89 ? -12.402 -7.099 -2.962 1.00 95.31 89 VAL A N 1
ATOM 689 C CA . VAL A 1 89 ? -12.415 -8.478 -3.457 1.00 95.31 89 VAL A CA 1
ATOM 690 C C . VAL A 1 89 ? -12.704 -9.453 -2.326 1.00 95.31 89 VAL A C 1
ATOM 692 O O . VAL A 1 89 ? -12.373 -9.181 -1.168 1.00 95.31 89 VAL A O 1
ATOM 695 N N . ASP A 1 90 ? -13.325 -10.582 -2.654 1.00 95.88 90 ASP A N 1
ATOM 696 C CA . ASP A 1 90 ? -13.487 -11.678 -1.700 1.00 95.88 90 ASP A CA 1
ATOM 697 C C . ASP A 1 90 ? -12.192 -12.497 -1.528 1.00 95.88 90 ASP A C 1
ATOM 699 O O . ASP A 1 90 ? -11.175 -12.258 -2.180 1.00 95.88 90 ASP A O 1
ATOM 703 N N . GLU A 1 91 ? -12.212 -13.464 -0.609 1.00 91.69 91 GLU A N 1
ATOM 704 C CA . GLU A 1 91 ? -11.062 -14.325 -0.308 1.00 91.69 91 GLU A CA 1
ATOM 705 C C . GLU A 1 91 ? -10.597 -15.162 -1.515 1.00 91.69 91 GLU A C 1
ATOM 707 O O . GLU A 1 91 ? -9.402 -15.435 -1.644 1.00 91.69 91 GLU A O 1
ATOM 712 N N . ALA A 1 92 ? -11.508 -15.582 -2.398 1.00 92.31 92 ALA A N 1
ATOM 713 C CA . ALA A 1 92 ? -11.152 -16.378 -3.569 1.00 92.31 92 ALA A CA 1
ATOM 714 C C . ALA A 1 92 ? -10.445 -15.503 -4.610 1.00 92.31 92 ALA A C 1
ATOM 716 O O . ALA A 1 92 ? -9.348 -15.838 -5.054 1.00 92.31 92 ALA A O 1
ATOM 717 N N . GLU A 1 93 ? -11.017 -14.342 -4.925 1.00 92.75 93 GLU A N 1
ATOM 718 C CA . GLU A 1 93 ? -10.396 -13.344 -5.795 1.00 92.75 93 GLU A CA 1
ATOM 719 C C . GLU A 1 93 ? -9.056 -12.843 -5.234 1.00 92.75 93 GLU A C 1
ATOM 721 O O . GLU A 1 93 ? -8.095 -12.654 -5.981 1.00 92.75 93 GLU A O 1
ATOM 726 N N . PHE A 1 94 ? -8.958 -12.649 -3.917 1.00 92.12 94 PHE A N 1
ATOM 727 C CA . PHE A 1 94 ? -7.728 -12.207 -3.263 1.00 92.12 94 PHE A CA 1
ATOM 728 C C . PHE A 1 94 ? -6.565 -13.180 -3.500 1.00 92.12 94 PHE A C 1
ATOM 730 O O . PHE A 1 94 ? -5.453 -12.741 -3.796 1.00 92.12 94 PHE A O 1
ATOM 737 N N . ARG A 1 95 ? -6.818 -14.492 -3.422 1.00 89.62 95 ARG A N 1
ATOM 738 C CA . ARG A 1 95 ? -5.796 -15.533 -3.639 1.00 89.62 95 ARG A CA 1
ATOM 739 C C . ARG A 1 95 ? -5.295 -15.597 -5.079 1.00 89.62 95 ARG A C 1
ATOM 741 O O . ARG A 1 95 ? -4.131 -15.917 -5.293 1.00 89.62 95 ARG A O 1
ATOM 748 N N . GLU A 1 96 ? -6.142 -15.259 -6.046 1.00 89.31 96 GLU A N 1
ATOM 749 C CA . GLU A 1 96 ? -5.742 -15.158 -7.455 1.00 89.31 96 GLU A CA 1
ATOM 750 C C . GLU A 1 96 ? -4.870 -13.918 -7.710 1.00 89.31 96 GLU A C 1
ATOM 752 O O . GLU A 1 96 ? -3.966 -13.934 -8.545 1.00 89.31 96 GLU A O 1
ATOM 757 N N . LEU A 1 97 ? -5.131 -12.824 -6.987 1.00 87.94 97 LEU A N 1
ATOM 758 C CA . LEU A 1 97 ? -4.460 -11.537 -7.192 1.00 87.94 97 LEU A CA 1
ATOM 759 C C . LEU A 1 97 ? -3.155 -11.388 -6.405 1.00 87.94 97 LEU A C 1
ATOM 761 O O . LEU A 1 97 ? -2.250 -10.675 -6.847 1.00 87.94 97 LEU A O 1
ATOM 765 N N . VAL A 1 98 ? -3.054 -12.013 -5.232 1.00 86.12 98 VAL A N 1
ATOM 766 C CA . VAL A 1 98 ? -1.907 -11.869 -4.332 1.00 86.12 98 VAL A CA 1
ATOM 767 C C . VAL A 1 98 ? -1.183 -13.209 -4.209 1.00 86.12 98 VAL A C 1
ATOM 769 O O . VAL A 1 98 ? -1.745 -14.165 -3.678 1.00 86.12 98 VAL A O 1
ATOM 772 N N . PRO A 1 99 ? 0.086 -13.305 -4.650 1.00 71.50 99 PRO A N 1
ATOM 773 C CA . PRO A 1 99 ? 0.820 -14.555 -4.555 1.00 71.50 99 PRO A CA 1
ATOM 774 C C . PRO A 1 99 ? 1.050 -14.931 -3.086 1.00 71.50 99 PRO A C 1
ATOM 776 O O . PRO A 1 99 ? 1.457 -14.095 -2.278 1.00 71.50 99 PRO A O 1
ATOM 779 N N . HIS A 1 100 ? 0.887 -16.216 -2.756 1.00 62.09 100 HIS A N 1
ATOM 780 C CA . HIS A 1 100 ? 1.067 -16.768 -1.402 1.00 62.09 100 HIS A CA 1
ATOM 781 C C . HIS A 1 100 ? 2.459 -16.521 -0.775 1.00 62.09 100 HIS A C 1
ATOM 783 O O . HIS A 1 100 ? 2.641 -16.726 0.423 1.00 62.09 100 HIS A O 1
ATOM 789 N N . SER A 1 101 ? 3.443 -16.047 -1.546 1.00 51.38 101 SER A N 1
ATOM 790 C CA . SER A 1 101 ? 4.774 -15.661 -1.063 1.00 51.38 101 SER A CA 1
ATOM 791 C C . SER A 1 101 ? 4.867 -14.225 -0.528 1.00 51.38 101 SER A C 1
ATOM 793 O O . SER A 1 101 ? 5.951 -13.804 -0.128 1.00 51.38 101 SER A O 1
ATOM 795 N N . ALA A 1 102 ? 3.771 -13.462 -0.506 1.00 48.75 102 ALA A N 1
ATOM 796 C CA . ALA A 1 102 ? 3.703 -12.125 0.084 1.00 48.75 102 ALA A CA 1
ATOM 797 C C . ALA A 1 102 ? 3.673 -12.178 1.627 1.00 48.75 102 ALA A C 1
ATOM 799 O O . ALA A 1 102 ? 2.770 -11.666 2.283 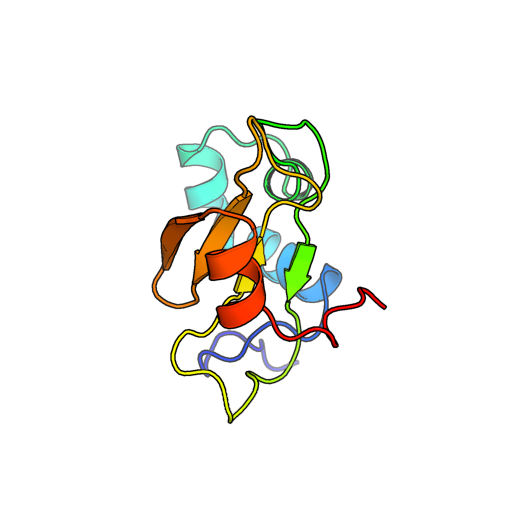1.00 48.75 102 ALA A O 1
ATOM 800 N N . SER A 1 103 ? 4.663 -12.835 2.229 1.00 36.34 103 SER A N 1
ATOM 801 C CA . SER A 1 103 ? 4.958 -12.653 3.648 1.00 36.34 103 SER A CA 1
ATOM 802 C C . SER A 1 103 ? 5.846 -11.422 3.777 1.00 36.34 103 SER A C 1
ATOM 804 O O . SER A 1 103 ? 6.962 -11.407 3.257 1.00 36.34 103 SER A O 1
ATOM 806 N N . ALA A 1 104 ? 5.323 -10.382 4.428 1.00 39.44 104 ALA A N 1
ATOM 807 C CA . ALA A 1 104 ? 6.092 -9.206 4.812 1.00 39.44 104 ALA A CA 1
ATOM 808 C C . ALA A 1 104 ? 7.356 -9.658 5.564 1.00 39.44 104 ALA A C 1
ATOM 810 O O . ALA A 1 104 ? 7.262 -10.385 6.554 1.00 39.44 104 ALA A O 1
ATOM 811 N N . LYS A 1 105 ? 8.521 -9.280 5.037 1.00 32.62 105 LYS A N 1
ATOM 812 C CA . LYS A 1 105 ? 9.817 -9.422 5.702 1.00 32.62 105 LYS A CA 1
ATOM 813 C C . LYS A 1 105 ? 10.192 -8.104 6.351 1.00 32.62 105 LYS A C 1
ATOM 815 O O . LYS A 1 105 ? 9.947 -7.067 5.696 1.00 32.62 105 LYS A O 1
#

Secondary structure (DSSP, 8-state):
---GGGTTPPPSSHHHHHHHHHHH-HHHHHHTT-S-GGGGGB-TTT-SBPEE--SSPPTT-SS-EEEE-SS-BTTEEEEEETTS-EEEEEHHHHHHHS-TT----

Solvent-accessible surface area (backbone atoms only — not comparable to full-atom values): 6539 Å² total; per-residue (Å²): 131,86,73,67,74,84,73,81,55,58,43,78,42,69,67,58,43,49,54,46,41,69,73,74,30,54,71,57,34,60,76,67,70,50,92,47,79,71,61,76,44,39,37,90,84,66,71,42,54,45,47,69,56,53,35,80,78,68,90,88,52,93,60,55,60,38,33,30,45,72,78,41,59,97,74,26,27,47,38,31,32,79,86,75,49,75,42,79,35,43,67,70,59,43,58,77,58,45,66,91,79,75,66,88,125

Nearest PDB structures (foldseek):
  8e2g-assembly1_A  TM=5.651E-01  e=1.394E+00  Homo sapiens
  8p5d-assembly1_LA0  TM=4.262E-01  e=1.802E+00  Spraguea lophii 42_110
  7qiz-assembly1_D  TM=4.722E-01  e=4.713E+00  Solanum lycopersicum
  8b2l-assembly1_o3  TM=4.958E-01  e=6.925E+00  Nicotiana tabacum
  8fru-assembly1_A  TM=4.002E-01  e=6.091E+00  Giardia duodenalis assemblage A

Foldseek 3Di:
DDQPPPPLAFAQDDVSVQVCCVVPVPVVCVVVVPPGPQVVQADPAPRHGKQADGDGFDPPAPFGWGIKDPCDPPQWIWTATSVRDIDIGHPVVCPNHDPPPSDDD